Protein AF-A0A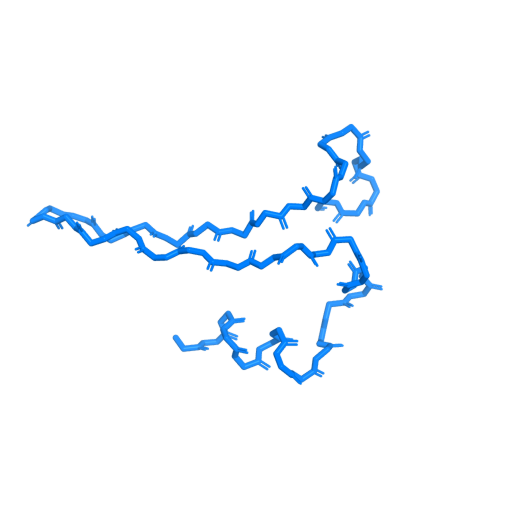6M3QIQ5-F1 (afdb_monomer_lite)

Structure (mmCIF, N/CA/C/O backbone):
data_AF-A0A6M3QIQ5-F1
#
_entry.id   AF-A0A6M3QIQ5-F1
#
loop_
_atom_site.group_PDB
_atom_site.id
_atom_site.type_symbol
_atom_site.label_atom_id
_atom_site.label_alt_id
_atom_site.label_comp_id
_atom_site.label_asym_id
_atom_site.label_entity_id
_atom_site.label_seq_id
_atom_site.pdbx_PDB_ins_code
_atom_site.Cartn_x
_atom_site.Cartn_y
_atom_site.Cartn_z
_atom_site.occupancy
_atom_site.B_iso_or_equiv
_atom_site.auth_seq_id
_atom_site.auth_comp_id
_atom_site.auth_asym_id
_atom_site.auth_atom_id
_atom_sit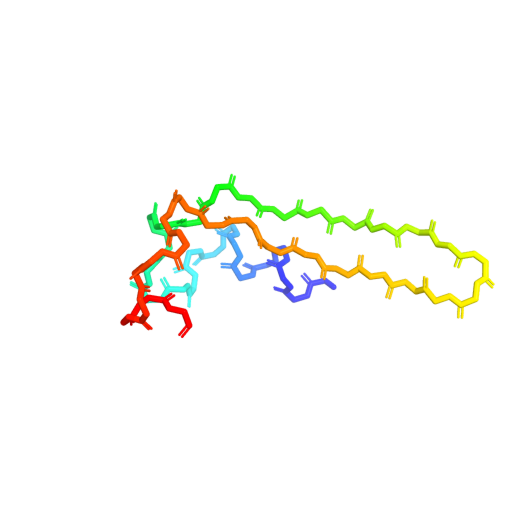e.pdbx_PDB_model_num
ATOM 1 N N . LEU A 1 1 ? 10.654 -4.412 -0.818 1.00 78.25 1 LEU A N 1
ATOM 2 C CA . LEU A 1 1 ? 9.826 -5.642 -0.780 1.00 78.25 1 LEU A CA 1
ATOM 3 C C . LEU A 1 1 ? 9.071 -5.797 0.541 1.00 78.25 1 LEU A C 1
ATOM 5 O O . LEU A 1 1 ? 7.901 -6.143 0.499 1.00 78.25 1 LEU A O 1
ATOM 9 N N . TYR A 1 2 ? 9.693 -5.495 1.687 1.00 93.75 2 TYR A N 1
ATOM 10 C CA . TYR A 1 2 ? 9.082 -5.670 3.012 1.00 93.75 2 TYR A CA 1
ATOM 11 C C . TYR A 1 2 ? 7.705 -5.019 3.186 1.00 93.75 2 TYR A C 1
ATOM 13 O O . TYR A 1 2 ? 6.821 -5.663 3.725 1.00 93.75 2 TYR A O 1
ATOM 21 N N . THR A 1 3 ? 7.472 -3.816 2.649 1.00 93.06 3 THR A N 1
ATOM 22 C CA . THR A 1 3 ? 6.156 -3.153 2.730 1.00 93.06 3 THR A CA 1
ATOM 23 C C . THR A 1 3 ? 5.033 -3.977 2.095 1.00 93.06 3 THR A C 1
ATOM 25 O O . THR A 1 3 ? 3.958 -4.085 2.666 1.00 93.06 3 THR A O 1
ATOM 28 N N . LEU A 1 4 ? 5.282 -4.597 0.936 1.00 92.50 4 LEU A N 1
ATOM 29 C CA . LEU A 1 4 ? 4.292 -5.451 0.273 1.00 92.50 4 LEU A CA 1
ATOM 30 C C . LEU A 1 4 ? 4.047 -6.735 1.064 1.00 92.50 4 LEU A C 1
ATOM 32 O O . LEU A 1 4 ? 2.898 -7.114 1.250 1.00 92.50 4 LEU A O 1
ATOM 36 N N . LEU A 1 5 ? 5.118 -7.372 1.549 1.00 95.69 5 LEU A N 1
ATOM 37 C CA . LEU A 1 5 ? 5.017 -8.600 2.342 1.00 95.69 5 LEU A CA 1
ATOM 38 C C . LEU A 1 5 ? 4.282 -8.368 3.668 1.00 95.69 5 LEU A C 1
ATOM 40 O O . LEU A 1 5 ? 3.442 -9.179 4.038 1.00 95.69 5 LEU A O 1
ATOM 44 N N . ALA A 1 6 ? 4.541 -7.244 4.339 1.00 94.75 6 ALA A N 1
ATOM 45 C CA . ALA A 1 6 ? 3.848 -6.867 5.566 1.00 94.75 6 ALA A CA 1
ATOM 46 C C . ALA A 1 6 ? 2.351 -6.608 5.328 1.00 94.75 6 ALA A C 1
ATOM 48 O O . ALA A 1 6 ? 1.536 -7.004 6.153 1.00 94.75 6 ALA A O 1
ATOM 49 N N . MET A 1 7 ? 1.979 -5.995 4.194 1.00 92.44 7 MET A N 1
ATOM 50 C CA . MET A 1 7 ? 0.570 -5.756 3.856 1.00 92.44 7 MET A CA 1
ATOM 51 C C . MET A 1 7 ? -0.180 -7.056 3.559 1.00 92.44 7 MET A C 1
ATOM 53 O O . MET A 1 7 ? -1.230 -7.290 4.140 1.00 92.44 7 MET A O 1
ATOM 57 N N . ILE A 1 8 ? 0.348 -7.917 2.681 1.00 94.06 8 ILE A N 1
ATOM 58 C CA . ILE A 1 8 ? -0.341 -9.175 2.331 1.00 94.06 8 ILE A CA 1
ATOM 59 C C . ILE A 1 8 ? -0.322 -10.195 3.474 1.00 94.06 8 ILE A C 1
ATOM 61 O O . ILE A 1 8 ? -1.161 -11.085 3.510 1.00 94.06 8 ILE A O 1
ATOM 65 N N . GLY A 1 9 ? 0.661 -10.092 4.371 1.00 95.94 9 GLY A N 1
ATOM 66 C CA . GLY A 1 9 ? 0.765 -10.915 5.571 1.00 95.94 9 GLY A CA 1
ATOM 67 C C . GLY A 1 9 ? 0.004 -10.358 6.770 1.00 95.94 9 GLY A C 1
ATOM 68 O O . GLY A 1 9 ? 0.150 -10.923 7.848 1.00 95.94 9 GLY A O 1
ATOM 69 N N . GLU A 1 10 ? -0.733 -9.252 6.601 1.00 94.19 10 GLU A N 1
ATOM 70 C CA . GLU A 1 10 ? -1.495 -8.567 7.656 1.00 94.19 10 GLU A CA 1
ATOM 71 C C . GLU A 1 10 ? -0.674 -8.327 8.936 1.00 94.19 10 GLU A C 1
ATOM 73 O O . GLU A 1 10 ? -1.145 -8.504 10.054 1.00 94.19 10 GLU A O 1
ATOM 78 N N . GLN A 1 11 ? 0.592 -7.930 8.779 1.00 95.44 11 GLN A N 1
ATOM 79 C CA . GLN A 1 11 ? 1.534 -7.807 9.901 1.00 95.44 11 GLN A CA 1
ATOM 80 C C . GLN A 1 11 ? 1.452 -6.469 10.652 1.00 95.44 11 GLN A C 1
ATOM 82 O O . GLN A 1 11 ? 2.273 -6.215 11.529 1.00 95.44 11 GLN A O 1
ATOM 87 N N . PHE A 1 12 ? 0.517 -5.594 10.288 1.00 92.00 12 PHE A N 1
ATOM 88 C CA . PHE A 1 12 ? 0.314 -4.309 10.952 1.00 92.00 12 PHE A CA 1
ATOM 89 C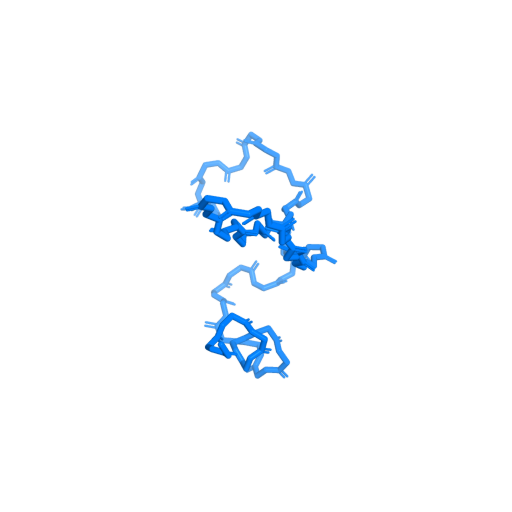 C . PHE A 1 12 ? -0.747 -4.452 12.044 1.00 92.00 12 PHE A C 1
ATOM 91 O O . PHE A 1 12 ? -1.837 -4.944 11.761 1.00 92.00 12 PHE A O 1
ATOM 98 N N . ASP A 1 13 ? -0.465 -3.950 13.250 1.00 93.06 13 ASP A N 1
ATOM 99 C CA . ASP A 1 13 ? -1.403 -4.004 14.387 1.00 93.06 13 ASP A CA 1
ATOM 100 C C . ASP A 1 13 ? -2.749 -3.319 14.076 1.00 93.06 13 ASP A C 1
ATOM 102 O O . ASP A 1 13 ? -3.802 -3.775 14.514 1.00 93.06 13 ASP A O 1
ATOM 106 N N . HIS A 1 14 ? -2.714 -2.264 13.254 1.00 93.44 14 HIS A N 1
ATOM 107 C CA . HIS A 1 14 ? -3.880 -1.548 12.724 1.00 93.44 14 HIS A CA 1
ATOM 108 C C . HIS A 1 14 ? -4.010 -1.744 11.206 1.00 93.44 14 HIS A C 1
ATOM 110 O O . HIS A 1 14 ? -4.166 -0.791 10.443 1.00 93.44 14 HIS A O 1
ATOM 116 N N . GLY A 1 15 ? -3.868 -2.986 10.733 1.00 91.12 15 GLY A N 1
ATOM 117 C CA . GLY A 1 15 ? -3.910 -3.311 9.303 1.00 91.12 15 GLY A CA 1
ATOM 118 C C . GLY A 1 15 ? -5.218 -2.914 8.612 1.00 91.12 15 GLY A C 1
ATOM 119 O O . GLY A 1 15 ? -5.213 -2.590 7.427 1.00 91.12 15 GLY A O 1
ATOM 120 N N . ASP A 1 16 ? -6.323 -2.852 9.352 1.00 93.56 16 ASP A N 1
ATOM 121 C CA . ASP A 1 16 ? -7.608 -2.369 8.859 1.00 93.56 16 ASP A CA 1
ATOM 122 C C . ASP A 1 16 ? -7.605 -0.866 8.550 1.00 93.56 16 ASP A C 1
ATOM 124 O O . ASP A 1 16 ? -8.385 -0.429 7.707 1.00 93.56 16 ASP A O 1
ATOM 128 N N . GLU A 1 17 ? -6.717 -0.073 9.149 1.00 95.56 17 GLU A N 1
ATOM 129 C CA . GLU A 1 17 ? -6.543 1.344 8.817 1.00 95.56 17 GLU A CA 1
ATOM 130 C C . GLU A 1 17 ? -5.759 1.557 7.513 1.00 95.56 17 GLU A C 1
ATOM 132 O O . GLU A 1 17 ? -5.768 2.666 6.973 1.00 95.56 17 GLU A O 1
ATOM 137 N N . ILE A 1 18 ? -5.115 0.523 6.959 1.00 94.44 18 ILE A N 1
ATOM 138 C CA . ILE A 1 18 ? -4.329 0.623 5.724 1.00 94.44 18 ILE A CA 1
ATOM 139 C C . ILE A 1 18 ? -5.236 0.526 4.493 1.00 94.44 18 ILE A C 1
ATOM 141 O O . ILE A 1 18 ? -5.942 -0.453 4.271 1.00 94.44 18 ILE A O 1
ATOM 145 N N . CYS A 1 19 ? -5.159 1.536 3.627 1.00 95.06 19 CYS A N 1
ATOM 146 C CA . C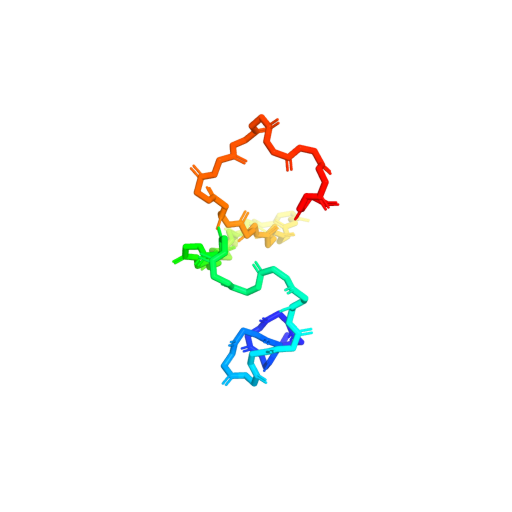YS A 1 19 ? -5.818 1.551 2.319 1.00 95.06 19 CYS A CA 1
ATOM 147 C C . CYS A 1 19 ? -4.953 0.911 1.222 1.00 95.06 19 CYS A C 1
ATOM 149 O O . CYS A 1 19 ? -5.475 0.365 0.252 1.00 95.06 19 CYS A O 1
ATOM 1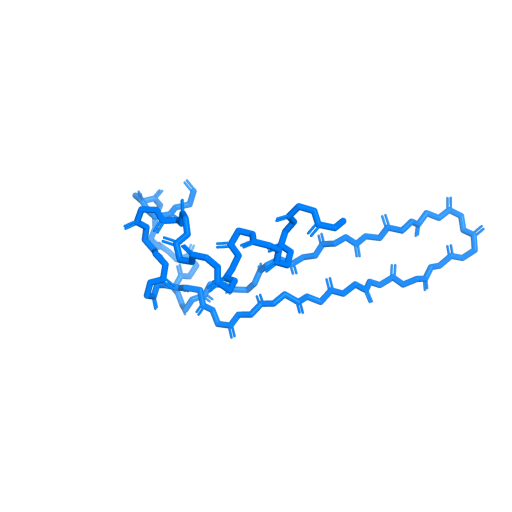51 N N . GLY A 1 20 ? -3.627 1.023 1.340 1.00 95.00 20 GLY A N 1
ATOM 152 C CA . GLY A 1 20 ? -2.671 0.476 0.380 1.00 95.00 20 GLY A CA 1
ATOM 153 C C . GLY A 1 20 ? -1.332 1.207 0.395 1.00 95.00 20 GLY A C 1
ATOM 154 O O . GLY A 1 20 ? -1.104 2.103 1.208 1.00 95.00 20 GLY A O 1
ATOM 155 N N . ALA A 1 21 ? -0.443 0.841 -0.528 1.00 96.00 21 ALA A N 1
ATOM 156 C CA . ALA A 1 21 ? 0.858 1.483 -0.692 1.00 96.00 21 ALA A CA 1
ATOM 157 C C . ALA A 1 21 ? 1.138 1.854 -2.152 1.00 96.00 21 ALA A C 1
ATOM 159 O O . ALA A 1 21 ? 0.687 1.185 -3.081 1.00 96.00 21 ALA A O 1
ATOM 160 N N . VAL A 1 22 ? 1.931 2.906 -2.345 1.00 96.69 22 VAL A N 1
ATOM 161 C CA . VAL A 1 22 ? 2.362 3.412 -3.651 1.00 96.69 22 VAL A CA 1
ATOM 162 C C . VAL A 1 22 ? 3.880 3.572 -3.657 1.00 96.69 22 VAL A C 1
ATOM 164 O O . VAL A 1 22 ? 4.480 4.000 -2.667 1.00 96.69 22 VAL A O 1
ATOM 167 N N . VAL A 1 23 ? 4.504 3.232 -4.786 1.00 95.62 23 VAL A N 1
ATOM 168 C CA . VAL A 1 23 ? 5.930 3.464 -5.039 1.00 95.62 23 VAL A CA 1
ATOM 169 C C . VAL A 1 23 ? 6.075 4.520 -6.128 1.00 95.62 23 VAL A C 1
ATOM 171 O O . VAL A 1 23 ? 5.568 4.368 -7.238 1.00 95.62 23 VAL A O 1
ATOM 174 N N . ASN A 1 24 ? 6.795 5.589 -5.808 1.00 96.38 24 ASN A N 1
ATOM 175 C CA . ASN A 1 24 ? 7.083 6.689 -6.710 1.00 96.38 24 ASN A CA 1
ATOM 176 C C . ASN A 1 24 ? 8.539 6.610 -7.155 1.00 96.38 24 ASN A C 1
ATOM 178 O O . ASN A 1 24 ? 9.439 6.979 -6.398 1.00 96.38 24 ASN A O 1
ATOM 182 N N . VAL A 1 25 ? 8.730 6.213 -8.412 1.00 95.81 25 VAL A N 1
ATOM 183 C CA . VAL A 1 25 ? 10.049 6.116 -9.038 1.00 95.81 25 VAL A CA 1
ATOM 184 C C . VAL A 1 25 ? 10.478 7.460 -9.604 1.00 95.81 25 VAL A C 1
ATOM 186 O O . VAL A 1 25 ? 9.702 8.104 -10.322 1.00 95.81 25 VAL A O 1
ATOM 189 N N . ARG A 1 26 ? 11.676 7.940 -9.250 1.00 94.56 26 ARG A N 1
ATOM 190 C CA . ARG A 1 26 ? 12.237 9.214 -9.742 1.00 94.56 26 ARG A CA 1
ATOM 191 C C . ARG A 1 26 ? 13.740 9.072 -9.941 1.00 94.56 26 ARG A C 1
ATOM 193 O O . ARG A 1 26 ? 14.424 8.442 -9.152 1.00 94.56 26 ARG A O 1
ATOM 200 N N . GLY A 1 27 ? 14.290 9.792 -10.918 1.00 95.06 27 GLY A N 1
ATOM 201 C CA . GLY A 1 27 ? 15.705 9.656 -11.293 1.00 95.06 27 GLY A CA 1
ATOM 202 C C . GLY A 1 27 ? 16.745 9.955 -10.201 1.00 95.06 27 GLY A C 1
ATOM 203 O O . GLY A 1 27 ? 17.898 9.583 -10.370 1.00 95.06 27 GLY A O 1
ATOM 204 N N . ARG A 1 28 ? 16.376 10.621 -9.095 1.00 93.62 28 ARG A N 1
ATOM 205 C CA . ARG A 1 28 ? 17.284 10.879 -7.957 1.00 93.62 28 ARG A CA 1
ATOM 206 C C . ARG A 1 28 ? 16.984 10.053 -6.709 1.00 93.62 28 ARG A C 1
ATOM 208 O O . ARG A 1 28 ? 17.893 9.857 -5.912 1.00 93.62 28 ARG A O 1
ATOM 215 N N . ALA A 1 29 ? 15.733 9.656 -6.496 1.00 94.06 29 ALA A N 1
ATOM 216 C CA . ALA A 1 29 ? 15.321 8.977 -5.277 1.00 94.06 29 ALA A CA 1
ATOM 217 C C . ALA A 1 29 ? 13.964 8.303 -5.454 1.00 94.06 29 ALA A C 1
ATOM 219 O O . ALA A 1 29 ? 13.035 8.866 -6.030 1.00 94.06 29 ALA A O 1
ATOM 220 N N . GLU A 1 30 ? 13.846 7.138 -4.844 1.00 94.81 30 GLU A N 1
ATOM 221 C CA . GLU A 1 30 ? 12.620 6.364 -4.778 1.00 94.81 30 GLU A CA 1
ATOM 222 C C . GLU A 1 30 ? 11.871 6.711 -3.493 1.00 94.81 30 GLU A C 1
ATOM 224 O O . GLU A 1 30 ? 12.479 6.820 -2.425 1.00 94.81 30 GLU A O 1
ATOM 229 N N . LYS A 1 31 ? 10.549 6.874 -3.575 1.00 95.19 31 LYS A N 1
ATOM 230 C CA . LYS A 1 31 ? 9.708 7.104 -2.395 1.00 95.19 31 LYS A CA 1
ATOM 231 C C . LYS A 1 31 ? 8.636 6.031 -2.300 1.00 95.19 31 LYS A C 1
ATOM 233 O O . LYS A 1 31 ? 7.895 5.813 -3.252 1.00 95.19 31 LYS A O 1
ATOM 238 N N . ILE A 1 32 ? 8.520 5.411 -1.132 1.00 95.38 32 ILE A N 1
ATOM 239 C CA . ILE A 1 32 ? 7.425 4.498 -0.795 1.00 95.38 32 ILE A CA 1
ATOM 240 C C . ILE A 1 32 ? 6.468 5.248 0.133 1.00 95.38 32 ILE A C 1
ATOM 242 O O . ILE A 1 32 ? 6.904 6.004 1.000 1.00 95.38 32 ILE A O 1
ATOM 246 N N . SER A 1 33 ? 5.163 5.113 -0.078 1.00 95.75 33 SER A N 1
ATOM 247 C CA . SER A 1 33 ? 4.132 5.725 0.769 1.00 95.75 33 SER A CA 1
ATOM 248 C C . SER A 1 33 ? 3.039 4.711 1.072 1.00 95.75 33 SER A C 1
ATOM 250 O O . SER A 1 33 ? 2.636 3.973 0.179 1.00 95.75 33 SER A O 1
ATOM 252 N N . ILE A 1 34 ? 2.573 4.685 2.319 1.00 95.19 34 ILE A N 1
ATOM 253 C CA .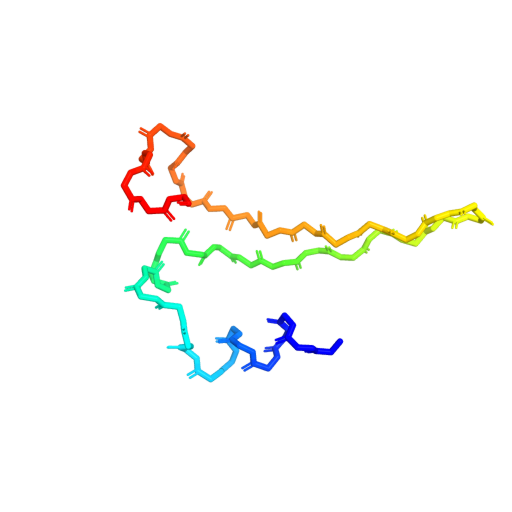 ILE A 1 34 ? 1.412 3.910 2.770 1.00 95.19 34 ILE A CA 1
ATOM 254 C C . ILE A 1 34 ? 0.289 4.909 3.030 1.00 95.19 34 ILE A C 1
ATOM 256 O O . ILE A 1 34 ? 0.540 5.987 3.569 1.00 95.19 34 ILE A O 1
ATOM 260 N N . TRP A 1 35 ? -0.922 4.594 2.588 1.00 96.12 35 TRP A N 1
ATOM 261 C CA . TRP A 1 35 ? -2.099 5.427 2.803 1.00 96.12 35 TRP A CA 1
ATOM 262 C C . TRP A 1 35 ? -2.951 4.819 3.905 1.00 96.12 35 TRP A C 1
ATOM 264 O O . TRP A 1 35 ? -3.287 3.636 3.837 1.00 96.12 35 TRP A O 1
ATOM 274 N N . THR A 1 36 ? -3.308 5.639 4.887 1.00 95.38 36 THR A N 1
ATOM 275 C CA . THR A 1 36 ? -4.206 5.275 5.983 1.00 95.38 36 THR A CA 1
ATOM 276 C C . THR A 1 36 ? -5.582 5.906 5.782 1.00 95.38 36 THR A C 1
ATOM 278 O O . THR A 1 36 ? -5.718 6.915 5.085 1.00 95.38 36 THR A O 1
ATOM 281 N N . LYS A 1 37 ? -6.621 5.302 6.364 1.00 95.38 37 LYS A N 1
ATOM 282 C CA . LYS A 1 37 ? -8.006 5.789 6.273 1.00 95.38 37 LYS A CA 1
ATOM 283 C C . LYS A 1 37 ? -8.190 7.126 6.984 1.00 95.38 37 LYS A C 1
ATOM 285 O O . LYS A 1 37 ? -8.848 8.015 6.444 1.00 95.38 37 LYS A O 1
ATOM 290 N N . ASN A 1 38 ? -7.617 7.267 8.180 1.00 94.12 38 ASN A N 1
ATOM 291 C CA . ASN A 1 38 ? -7.786 8.446 9.018 1.00 94.12 38 ASN A CA 1
ATOM 292 C C . ASN A 1 38 ? -6.439 9.068 9.412 1.00 94.12 38 ASN A C 1
ATOM 294 O O . ASN A 1 38 ? -5.697 8.523 10.223 1.00 94.12 38 ASN A O 1
ATOM 298 N N . ALA A 1 39 ? -6.155 10.260 8.885 1.00 92.25 39 ALA A N 1
ATOM 299 C CA . ALA A 1 39 ? -4.929 10.998 9.190 1.00 92.25 39 ALA A CA 1
ATOM 300 C C . ALA A 1 39 ? -4.884 11.578 10.616 1.00 92.25 39 ALA A C 1
ATOM 302 O O . ALA A 1 39 ? -3.812 11.939 11.081 1.00 92.25 39 ALA A O 1
ATOM 303 N N . SER A 1 40 ? -6.027 11.700 11.296 1.00 94.19 40 SER A N 1
ATOM 304 C CA . SER A 1 40 ? -6.108 12.211 12.671 1.00 94.19 40 SER A CA 1
ATOM 305 C C . SER A 1 40 ? -6.040 11.103 13.728 1.00 94.19 40 SER A C 1
ATOM 307 O O . SER A 1 40 ? -6.103 11.399 14.918 1.00 94.19 40 SER A O 1
ATOM 309 N N . ASN A 1 41 ? -5.949 9.833 13.320 1.00 91.38 41 ASN A N 1
ATOM 310 C CA . ASN A 1 41 ? -5.849 8.699 14.234 1.00 91.38 41 ASN A CA 1
ATOM 311 C C . ASN A 1 41 ? -4.386 8.451 14.639 1.00 91.38 41 ASN A C 1
ATOM 313 O O . ASN A 1 41 ? -3.755 7.512 14.163 1.00 91.38 41 ASN A O 1
ATOM 317 N N . GLU A 1 42 ? -3.848 9.306 15.513 1.00 88.81 42 GLU A N 1
ATOM 318 C CA . GLU A 1 42 ? -2.443 9.240 15.956 1.00 88.81 42 GLU A CA 1
ATOM 319 C C . GLU A 1 42 ? -2.078 7.908 16.626 1.00 88.81 42 GLU A C 1
ATOM 321 O O . GLU A 1 42 ? -0.935 7.477 16.541 1.00 88.81 42 GLU A O 1
ATOM 326 N N . ALA A 1 43 ? -3.038 7.228 17.263 1.00 88.06 43 ALA A N 1
ATOM 327 C CA . ALA A 1 43 ? -2.797 5.936 17.905 1.00 88.06 43 ALA A CA 1
ATOM 328 C C . ALA A 1 43 ? -2.479 4.813 16.900 1.00 88.06 43 ALA A C 1
ATOM 330 O O . ALA A 1 43 ? -1.872 3.818 17.284 1.00 88.06 43 ALA A O 1
ATOM 331 N N . ALA A 1 44 ? -2.895 4.974 15.640 1.00 82.88 44 ALA A N 1
ATOM 332 C CA . ALA A 1 44 ? -2.672 4.014 14.563 1.00 82.88 44 ALA A CA 1
ATOM 333 C C . ALA A 1 44 ? -1.516 4.400 13.616 1.00 82.88 44 ALA A C 1
ATOM 335 O O . ALA A 1 44 ? -1.283 3.680 12.641 1.00 82.88 44 ALA A O 1
ATOM 336 N N . GLN A 1 45 ? -0.832 5.531 13.858 1.00 73.06 45 GLN A N 1
ATOM 337 C CA . GLN A 1 45 ? 0.294 6.022 13.046 1.00 73.06 45 GLN A CA 1
ATOM 338 C C . GLN A 1 45 ? 1.660 5.525 13.521 1.00 73.06 45 GLN A C 1
ATOM 340 O O . GLN A 1 45 ? 1.872 5.396 14.745 1.00 73.06 45 GLN A O 1
#

pLDDT: mean 93.09, std 4.52, range [73.06, 96.69]

InterPro domains:
  IPR001040 Translation Initiation factor eIF- 4e [PF01652] (2-44)
  IPR001040 Translation Initiation factor eIF- 4e [PTHR11960] (2-43)
  IPR023398 Translation Initiation factor eIF- 4e-like [G3DSA:3.30.760.10] (1-45)
  IPR023398 Translation Initiation factor eIF- 4e-like [SSF55418] (1-43)

Organism: NCBI:txid51020

Secondary structure (DSSP, 8-state):
-HHHHHHHTT-STTGGGEEEEEEE--TT--EEEEEES-TT-GGG-

Radius of gyration: 11.86 Å; chains: 1; bounding box: 25×23×29 Å

Sequence (45 aa):
LYTLLAMIGEQFDHGDEICGAVVNVRGRAEKISIWTKNASNEAAQ

Foldseek 3Di:
DVQVVCLVVVVAPPSVQWPAKDWDDDPPDIDIDTDGNDPPPPVRD